Protein AF-G9ZJD8-F1 (afdb_monomer_lite)

pLDDT: mean 86.37, std 11.9, range [51.28, 97.94]

Secondary structure (DSSP, 8-state):
-HHHHHHH--TTTTHHHHTS--S-------SSPPPHHHHHHHHHTTSSEEEEE-SS-EEEEEEEEEEEEEEEEEE-TTS-EEEEEEEEEEEEEEEEEE--TT-TTTT-EEEE-

Radius of gyration: 25.38 Å; chains: 1; bounding box: 38×70×62 Å

Organism: NCBI:txid797473

Foldseek 3Di:
DVVVCVVVVPPCVCVCVVPNPPVCPPDDDDPDDDDPVNVVVCQQCQVDWAWDDPPQWIKGKHKHKDKDKDWDFDADPVRHTDDIDIDIDIDMWMWIATCGPPDPSHRPIDTDD

Sequence (113 aa):
VAATLAEYGGLWRDFDTLFGSSAEAGTIRPVHDLTDWHTGLLIASGVVSGLVDNGRQRILIKGRTIKLKAVKRRENEDGDVVAEERRDVFSTEIKAIDLTQDAPTYGDILIIK

Structure (mmCIF, N/CA/C/O backbone):
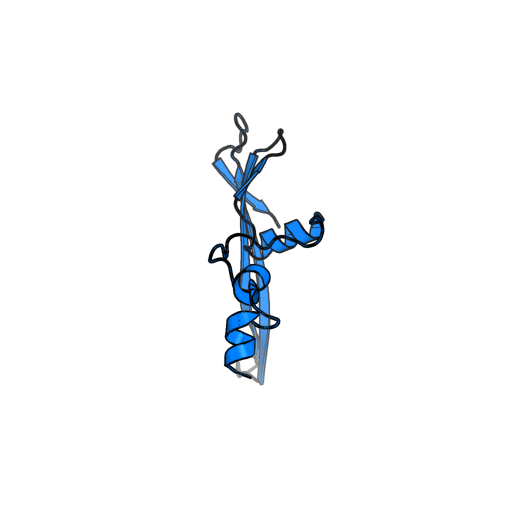data_AF-G9ZJD8-F1
#
_entry.id   AF-G9ZJD8-F1
#
loop_
_atom_site.group_PDB
_atom_site.id
_atom_site.type_symbol
_atom_site.label_atom_id
_atom_site.label_alt_id
_atom_site.label_comp_id
_atom_site.label_asym_id
_atom_site.label_entity_id
_atom_site.label_seq_id
_atom_site.pdbx_PDB_ins_code
_atom_site.Cartn_x
_atom_site.Cartn_y
_atom_site.Cartn_z
_atom_site.occupancy
_atom_site.B_iso_or_equiv
_atom_site.auth_seq_id
_atom_site.auth_comp_id
_atom_site.auth_asym_id
_atom_site.auth_atom_id
_atom_site.pdbx_PDB_model_num
ATOM 1 N N . VAL A 1 1 ? 8.601 -51.941 16.078 1.00 61.38 1 VAL A N 1
ATOM 2 C CA . VAL A 1 1 ? 8.613 -50.548 15.568 1.00 61.38 1 VAL A CA 1
ATOM 3 C C . VAL A 1 1 ? 7.200 -50.026 15.312 1.00 61.38 1 VAL A C 1
ATOM 5 O O . VAL A 1 1 ? 6.842 -49.028 15.914 1.00 61.38 1 VAL A O 1
ATOM 8 N N . ALA A 1 2 ? 6.365 -50.694 14.503 1.00 69.94 2 ALA A N 1
ATOM 9 C CA . ALA A 1 2 ? 4.981 -50.246 14.267 1.00 69.94 2 ALA A CA 1
ATOM 10 C C . ALA A 1 2 ? 4.091 -50.266 15.531 1.00 69.94 2 ALA A C 1
ATOM 12 O O . ALA A 1 2 ? 3.377 -49.305 15.787 1.00 69.94 2 ALA A O 1
ATOM 13 N N . ALA A 1 3 ? 4.192 -51.310 16.364 1.00 76.25 3 ALA A N 1
ATOM 14 C CA . ALA A 1 3 ? 3.431 -51.404 17.617 1.00 76.25 3 ALA A CA 1
ATOM 15 C C . ALA A 1 3 ? 3.807 -50.305 18.632 1.00 76.25 3 ALA A C 1
ATOM 17 O O . ALA A 1 3 ? 2.932 -49.673 19.211 1.00 76.25 3 ALA A O 1
ATOM 18 N N . THR A 1 4 ? 5.102 -50.003 18.777 1.00 75.19 4 THR A N 1
ATOM 19 C CA . THR A 1 4 ? 5.592 -48.933 19.661 1.00 75.19 4 THR A CA 1
ATOM 20 C C . THR A 1 4 ? 5.219 -47.536 19.162 1.00 75.19 4 THR A C 1
ATOM 22 O O . THR A 1 4 ? 4.927 -46.654 19.965 1.00 75.19 4 THR A O 1
ATOM 25 N N . LEU A 1 5 ? 5.186 -47.323 17.842 1.00 76.25 5 LEU A N 1
ATOM 26 C CA . LEU A 1 5 ? 4.677 -46.081 17.255 1.00 76.25 5 LEU A CA 1
ATOM 27 C C . LEU A 1 5 ? 3.168 -45.921 17.462 1.00 76.25 5 LEU A C 1
ATOM 29 O O . LEU A 1 5 ? 2.726 -44.802 17.667 1.00 76.25 5 LEU A O 1
ATOM 33 N N . ALA A 1 6 ? 2.380 -46.997 17.451 1.00 75.19 6 ALA A N 1
ATOM 34 C CA . ALA A 1 6 ? 0.945 -46.915 17.726 1.00 75.19 6 ALA A CA 1
ATOM 35 C C . ALA A 1 6 ? 0.652 -46.582 19.202 1.00 75.19 6 ALA A C 1
ATOM 37 O O . ALA A 1 6 ? -0.223 -45.770 19.492 1.00 75.19 6 ALA A O 1
ATOM 38 N N . GLU A 1 7 ? 1.416 -47.160 20.131 1.00 81.31 7 GLU A N 1
ATOM 39 C CA . GLU A 1 7 ? 1.246 -46.957 21.575 1.00 81.31 7 GLU A CA 1
ATOM 40 C C . GLU A 1 7 ? 1.659 -45.539 22.018 1.00 81.31 7 GLU A C 1
ATOM 42 O O . GLU A 1 7 ? 0.885 -44.800 22.636 1.00 81.31 7 GLU A O 1
ATOM 47 N N . TYR A 1 8 ? 2.855 -45.097 21.621 1.00 80.94 8 TYR A N 1
ATOM 48 C CA . TYR A 1 8 ? 3.422 -43.813 22.054 1.00 80.94 8 TYR A CA 1
ATOM 49 C C . TYR A 1 8 ? 3.297 -42.696 21.007 1.00 80.94 8 TYR A C 1
ATOM 51 O O . TYR A 1 8 ? 3.717 -41.571 21.261 1.00 80.94 8 TYR A O 1
ATOM 59 N N . GLY A 1 9 ? 2.712 -42.988 19.839 1.00 75.75 9 GLY A N 1
ATOM 60 C CA . GLY A 1 9 ? 2.424 -42.066 18.726 1.00 75.75 9 GLY A CA 1
ATOM 61 C C . GLY A 1 9 ? 3.618 -41.402 18.052 1.00 75.75 9 GLY A C 1
ATOM 62 O O . GLY A 1 9 ? 3.431 -40.559 17.180 1.00 75.75 9 GLY A O 1
ATOM 63 N N . GLY A 1 10 ? 4.839 -41.784 18.419 1.00 78.62 10 GLY A N 1
ATOM 64 C CA . GLY A 1 10 ? 6.056 -41.214 17.854 1.00 78.62 10 GLY A CA 1
ATOM 65 C C . GLY A 1 10 ? 6.304 -39.760 18.269 1.00 78.62 10 GLY A C 1
ATOM 66 O O . GLY A 1 10 ? 5.550 -39.152 19.022 1.00 78.62 10 GLY A O 1
ATOM 67 N N . LEU A 1 11 ? 7.409 -39.200 17.775 1.00 76.88 11 LEU A N 1
ATOM 68 C CA . LEU A 1 11 ? 7.902 -37.874 18.175 1.00 76.88 11 LEU A CA 1
ATOM 69 C C . LEU A 1 11 ? 7.069 -36.699 17.621 1.00 76.88 11 LEU A C 1
ATOM 71 O O . LEU A 1 11 ? 7.289 -35.557 18.002 1.00 76.88 11 LEU A O 1
ATOM 75 N N . TRP A 1 12 ? 6.145 -36.981 16.703 1.00 77.56 12 TRP A N 1
ATOM 76 C CA . TRP A 1 12 ? 5.475 -35.997 15.852 1.00 77.56 12 TRP A CA 1
ATOM 77 C C . TRP A 1 12 ? 3.945 -36.065 15.964 1.00 77.56 12 TRP A C 1
ATOM 79 O O . TRP A 1 12 ? 3.246 -35.707 15.022 1.00 77.56 12 TRP A O 1
ATOM 89 N N . ARG A 1 13 ? 3.412 -36.528 17.107 1.00 77.12 13 ARG A N 1
ATOM 90 C CA . ARG A 1 13 ? 1.955 -36.627 17.352 1.00 77.12 13 ARG A CA 1
ATOM 91 C C . ARG A 1 13 ? 1.220 -35.317 17.071 1.00 77.12 13 ARG A C 1
ATOM 93 O O . ARG A 1 13 ? 0.146 -35.338 16.486 1.00 77.12 13 ARG A O 1
ATOM 100 N N . ASP A 1 14 ? 1.842 -34.203 17.441 1.00 74.81 14 ASP A N 1
ATOM 101 C CA . ASP A 1 14 ? 1.274 -32.862 17.309 1.00 74.81 14 ASP A CA 1
ATOM 102 C C . ASP A 1 14 ? 1.801 -32.124 16.076 1.00 74.81 14 ASP A C 1
ATOM 104 O O . ASP A 1 14 ? 1.741 -30.899 16.027 1.00 74.81 14 ASP A O 1
ATOM 108 N N . PHE A 1 15 ? 2.349 -32.833 15.080 1.00 76.38 15 PHE A N 1
ATOM 109 C CA . PHE A 1 15 ? 2.912 -32.182 13.897 1.00 76.38 15 PHE A CA 1
ATOM 110 C C . PHE A 1 15 ? 1.892 -31.274 13.218 1.00 76.38 15 PHE A C 1
ATOM 112 O O . PHE A 1 15 ? 2.209 -30.127 12.939 1.00 76.38 15 PHE A O 1
ATOM 119 N N . ASP A 1 16 ? 0.654 -31.732 13.042 1.00 72.44 16 ASP A N 1
ATOM 120 C CA . ASP A 1 16 ? -0.385 -30.910 12.421 1.00 72.44 16 ASP A CA 1
ATOM 121 C C . ASP A 1 16 ? -0.853 -29.750 13.318 1.00 72.44 16 ASP A C 1
ATOM 123 O O . ASP A 1 16 ? -1.273 -28.709 12.827 1.00 72.44 16 ASP A O 1
ATOM 127 N N . THR A 1 17 ? -0.729 -29.879 14.636 1.00 70.44 17 THR A N 1
ATOM 128 C CA . THR A 1 17 ? -1.057 -28.802 15.582 1.00 70.44 17 THR A CA 1
ATOM 129 C C . THR A 1 17 ? 0.042 -27.735 15.634 1.00 70.44 17 THR A C 1
ATOM 131 O O . THR A 1 17 ? -0.244 -26.552 15.796 1.00 70.44 17 THR A O 1
ATOM 134 N N . LEU A 1 18 ? 1.309 -28.150 15.527 1.00 71.44 18 LEU A N 1
ATOM 135 C CA . LEU A 1 18 ? 2.491 -27.290 15.661 1.00 71.44 18 LEU A CA 1
ATOM 136 C C . LEU A 1 18 ? 2.964 -26.708 14.321 1.00 71.44 18 LEU A C 1
ATOM 138 O O . LEU A 1 18 ? 3.468 -25.588 14.274 1.00 71.44 18 LEU A O 1
ATOM 142 N N . PHE A 1 19 ? 2.829 -27.484 13.249 1.00 71.62 19 PHE A N 1
ATOM 143 C CA . PHE A 1 19 ? 3.334 -27.196 11.902 1.00 71.62 19 PHE A CA 1
ATOM 144 C C . PHE A 1 19 ? 2.266 -27.344 10.825 1.00 71.62 19 PHE A C 1
ATOM 146 O O . PHE A 1 19 ? 2.410 -26.769 9.743 1.00 71.62 19 PHE A O 1
ATOM 153 N N . GLY A 1 20 ? 1.214 -28.117 11.092 1.00 63.12 20 GLY A N 1
ATOM 154 C CA . GLY A 1 20 ? 0.072 -28.179 10.204 1.00 63.12 20 GLY A CA 1
ATOM 155 C C . GLY A 1 20 ? -0.509 -26.789 10.088 1.00 63.12 20 GLY A C 1
ATOM 156 O O . GLY A 1 20 ? -0.698 -26.048 11.055 1.00 63.12 20 GLY A O 1
ATOM 157 N N . SER A 1 21 ? -0.724 -26.405 8.843 1.00 57.19 21 SER A N 1
ATOM 158 C CA . SER A 1 21 ? -1.427 -25.187 8.517 1.00 57.19 21 SER A CA 1
ATOM 159 C C . SER A 1 21 ? -2.833 -25.356 9.077 1.00 57.19 21 SER A C 1
ATOM 161 O O . SER A 1 21 ? -3.682 -25.962 8.426 1.00 57.19 21 SER A O 1
ATOM 163 N N . SER A 1 22 ? -3.094 -24.863 10.294 1.00 55.84 22 SER A N 1
ATOM 164 C CA . SER A 1 22 ? -4.466 -24.546 10.664 1.00 55.84 22 SER A CA 1
ATOM 165 C C . SER A 1 22 ? -5.013 -23.766 9.478 1.00 55.84 22 SER A C 1
ATOM 167 O O . SER A 1 22 ? -4.395 -22.794 9.036 1.00 55.84 22 SER A O 1
ATOM 169 N N . ALA A 1 23 ? -6.102 -24.254 8.892 1.00 51.28 23 ALA A N 1
ATOM 170 C CA . ALA A 1 23 ? -6.696 -23.708 7.677 1.00 51.28 23 ALA A CA 1
ATOM 171 C C . ALA A 1 23 ? -7.098 -22.222 7.814 1.00 51.28 23 ALA A C 1
ATOM 173 O O . ALA A 1 23 ? -7.555 -21.605 6.856 1.00 51.28 23 ALA A O 1
ATOM 174 N N . GLU A 1 24 ? -6.867 -21.612 8.975 1.00 54.75 24 GLU A N 1
ATOM 175 C CA . GLU A 1 24 ? -6.685 -20.180 9.148 1.00 54.75 24 GLU A CA 1
ATOM 176 C C . GLU A 1 24 ? -5.332 -19.711 8.585 1.00 54.75 24 GLU A C 1
ATOM 178 O O . GLU A 1 24 ? -4.447 -19.228 9.293 1.00 54.75 24 GLU A O 1
ATOM 183 N N . ALA A 1 25 ? -5.209 -19.742 7.260 1.00 53.00 25 ALA A N 1
ATOM 184 C CA . ALA A 1 25 ? -4.259 -18.926 6.502 1.00 53.00 25 ALA A CA 1
ATOM 185 C C . ALA A 1 25 ? -4.591 -17.413 6.618 1.00 53.00 25 ALA A C 1
ATOM 187 O O . ALA A 1 25 ? -4.608 -16.689 5.626 1.00 53.00 25 ALA A O 1
ATOM 188 N N . GLY A 1 26 ? -4.962 -16.942 7.813 1.00 57.88 26 GLY A N 1
ATOM 189 C CA . GLY A 1 26 ? -5.723 -15.708 7.999 1.00 57.88 26 GLY A CA 1
ATOM 190 C C . GLY A 1 26 ? -4.879 -14.468 8.256 1.00 57.88 26 GLY A C 1
ATOM 191 O O . GLY A 1 26 ? -5.259 -13.379 7.849 1.00 57.88 26 GLY A O 1
ATOM 192 N N . THR A 1 27 ? -3.719 -14.599 8.891 1.00 57.97 27 THR A N 1
ATOM 193 C CA . THR A 1 27 ? -2.918 -13.425 9.259 1.00 57.97 27 THR A CA 1
ATOM 194 C C . THR A 1 27 ? -1.492 -13.856 9.529 1.00 57.97 27 THR A C 1
ATOM 196 O O . THR A 1 27 ? -1.242 -14.628 10.455 1.00 57.97 27 THR A O 1
ATOM 199 N N . ILE A 1 28 ? -0.547 -13.330 8.749 1.00 64.44 28 ILE A N 1
ATOM 200 C CA . ILE A 1 28 ? 0.866 -13.331 9.129 1.00 64.44 28 ILE A CA 1
ATOM 201 C C . ILE A 1 28 ? 0.924 -12.646 10.496 1.00 64.44 28 ILE A C 1
ATOM 203 O O . ILE A 1 28 ? 0.648 -11.451 10.577 1.00 64.44 28 ILE A O 1
ATOM 207 N N . ARG A 1 29 ? 1.220 -13.389 11.570 1.00 68.31 29 ARG A N 1
ATOM 208 C CA . ARG A 1 29 ? 1.530 -12.782 12.868 1.00 68.31 29 ARG A CA 1
ATOM 209 C C . ARG A 1 29 ? 3.011 -12.432 12.875 1.00 68.31 29 ARG A C 1
ATOM 211 O O . ARG A 1 29 ? 3.837 -13.345 12.827 1.00 68.31 29 ARG A O 1
ATOM 218 N N . PRO A 1 30 ? 3.364 -11.141 12.908 1.00 70.75 30 PRO A N 1
ATOM 219 C CA . PRO A 1 30 ? 4.750 -10.736 13.046 1.00 70.75 30 PRO A CA 1
ATOM 220 C C . PRO A 1 30 ? 5.329 -11.292 14.353 1.00 70.75 30 PRO A C 1
ATOM 222 O O . PRO A 1 30 ? 4.666 -11.277 15.386 1.00 70.75 30 PRO A O 1
ATOM 225 N N . VAL A 1 31 ? 6.573 -11.771 14.313 1.00 81.88 31 VAL A N 1
ATOM 226 C CA . VAL A 1 31 ? 7.309 -12.232 15.511 1.00 81.88 31 VAL A CA 1
ATOM 227 C C . VAL A 1 31 ? 7.766 -11.045 16.378 1.00 81.88 31 VAL A C 1
ATOM 229 O O . VAL A 1 31 ? 8.179 -11.217 17.520 1.00 81.88 31 VAL A O 1
ATOM 232 N N . HIS A 1 32 ? 7.678 -9.831 15.833 1.00 79.81 32 HIS A N 1
ATOM 233 C CA . HIS A 1 32 ? 8.033 -8.574 16.474 1.00 79.81 32 HIS A CA 1
ATOM 234 C C . HIS A 1 32 ? 7.001 -7.506 16.107 1.00 79.81 32 HIS A C 1
ATOM 236 O O . HIS A 1 32 ? 6.458 -7.539 15.001 1.00 79.81 32 HIS A O 1
ATOM 242 N N . ASP A 1 33 ? 6.784 -6.533 16.990 1.00 82.44 33 ASP A N 1
ATOM 243 C CA . ASP A 1 33 ? 5.949 -5.373 16.690 1.00 82.44 33 ASP A CA 1
ATOM 244 C C . ASP A 1 33 ? 6.420 -4.675 15.410 1.00 82.44 33 ASP A C 1
ATOM 246 O O . ASP A 1 33 ? 7.617 -4.433 15.203 1.00 82.44 33 ASP A O 1
ATOM 250 N N . LEU A 1 34 ? 5.461 -4.370 14.538 1.00 81.50 34 LEU A N 1
ATOM 251 C CA . LEU A 1 34 ? 5.717 -3.686 13.280 1.00 81.50 34 LEU A CA 1
ATOM 252 C C . LEU A 1 34 ? 6.044 -2.224 13.570 1.00 81.50 34 LEU A C 1
ATOM 254 O O . LEU A 1 34 ? 5.208 -1.467 14.053 1.00 81.50 34 LEU A O 1
ATOM 258 N N . THR A 1 35 ? 7.263 -1.820 13.233 1.00 88.81 35 THR A N 1
ATOM 259 C CA . THR A 1 35 ? 7.609 -0.397 13.162 1.00 88.81 35 THR A CA 1
ATOM 260 C C . THR A 1 35 ? 6.874 0.276 11.998 1.00 88.81 35 THR A C 1
ATOM 262 O O . THR A 1 35 ? 6.433 -0.397 11.062 1.00 88.81 35 THR A O 1
ATOM 265 N N . ASP A 1 36 ? 6.818 1.609 11.998 1.00 88.25 36 ASP A N 1
ATOM 266 C CA . ASP A 1 36 ? 6.203 2.401 10.920 1.00 88.25 36 ASP A CA 1
ATOM 267 C C . ASP A 1 36 ? 6.719 2.013 9.527 1.00 88.25 36 ASP A C 1
ATOM 269 O O . ASP A 1 36 ? 5.951 1.938 8.569 1.00 88.25 36 ASP A O 1
ATOM 273 N N . TRP A 1 37 ? 8.011 1.683 9.424 1.00 90.19 37 TRP A N 1
ATOM 274 C CA . TRP A 1 37 ? 8.617 1.188 8.189 1.00 90.19 37 TRP A CA 1
ATOM 275 C C . TRP A 1 37 ? 7.988 -0.126 7.708 1.00 90.19 37 TRP A C 1
ATOM 277 O O . TRP A 1 37 ? 7.630 -0.248 6.535 1.00 90.19 37 TRP A O 1
ATOM 287 N N . HIS A 1 38 ? 7.831 -1.109 8.601 1.00 89.81 38 HIS A N 1
ATOM 288 C CA . HIS A 1 38 ? 7.228 -2.390 8.241 1.00 89.81 38 HIS A CA 1
ATOM 289 C C . HIS A 1 38 ? 5.769 -2.209 7.827 1.00 89.81 38 HIS A C 1
ATOM 291 O O . HIS A 1 38 ? 5.343 -2.766 6.818 1.00 89.81 38 HIS A O 1
ATOM 297 N N . THR A 1 39 ? 5.021 -1.392 8.568 1.00 86.25 39 THR A N 1
ATOM 298 C CA . THR A 1 39 ? 3.629 -1.071 8.249 1.00 86.25 39 THR A CA 1
ATOM 299 C C . THR A 1 39 ? 3.521 -0.403 6.879 1.00 86.25 39 THR A C 1
ATOM 301 O O . THR A 1 39 ? 2.734 -0.847 6.043 1.00 86.25 39 THR A O 1
ATOM 304 N N . GLY A 1 40 ? 4.366 0.594 6.596 1.00 89.06 40 GLY A N 1
ATOM 305 C CA . GLY A 1 40 ? 4.423 1.256 5.293 1.00 89.06 40 GLY A CA 1
ATOM 306 C C . GLY A 1 40 ? 4.712 0.284 4.147 1.00 89.06 40 GLY A C 1
ATOM 307 O O . GLY A 1 40 ? 4.026 0.314 3.126 1.00 89.06 40 GLY A O 1
ATOM 308 N N . LEU A 1 41 ? 5.663 -0.637 4.330 1.00 91.56 41 LEU A N 1
ATOM 309 C CA . LEU A 1 41 ? 5.995 -1.665 3.338 1.00 91.56 41 LEU A CA 1
ATOM 310 C C . LEU A 1 41 ? 4.843 -2.658 3.104 1.00 91.56 41 LEU A C 1
ATOM 312 O O . LEU A 1 41 ? 4.538 -3.018 1.962 1.00 91.56 41 LEU A O 1
ATOM 316 N N . LEU A 1 42 ? 4.189 -3.111 4.172 1.00 89.88 42 LEU A N 1
ATOM 317 C CA . LEU A 1 42 ? 3.062 -4.039 4.086 1.00 89.88 42 LEU A CA 1
ATOM 318 C C . LEU A 1 42 ? 1.848 -3.400 3.400 1.00 89.88 42 LEU A C 1
ATOM 320 O O . LEU A 1 42 ? 1.175 -4.064 2.612 1.00 89.88 42 LEU A O 1
ATOM 324 N N . ILE A 1 43 ? 1.610 -2.109 3.641 1.00 91.69 43 ILE A N 1
ATOM 325 C CA . ILE A 1 43 ? 0.591 -1.333 2.929 1.00 91.69 43 ILE A CA 1
ATOM 326 C C . ILE A 1 43 ? 0.973 -1.193 1.456 1.00 91.69 43 ILE A C 1
ATOM 328 O O . ILE A 1 43 ? 0.174 -1.537 0.589 1.00 91.69 43 ILE A O 1
ATOM 332 N N . ALA A 1 44 ? 2.196 -0.745 1.157 1.00 92.94 44 ALA A N 1
ATOM 333 C CA . ALA A 1 44 ? 2.689 -0.554 -0.207 1.00 92.94 44 ALA A CA 1
ATOM 334 C C . ALA A 1 44 ? 2.574 -1.828 -1.061 1.00 92.94 44 ALA A C 1
ATOM 336 O O . ALA A 1 44 ? 2.095 -1.780 -2.193 1.00 92.94 44 ALA A O 1
ATOM 337 N N . SER A 1 45 ? 2.952 -2.977 -0.494 1.00 91.06 45 SER A N 1
ATOM 338 C CA . SER A 1 45 ? 2.855 -4.283 -1.157 1.00 91.06 45 SER A CA 1
ATOM 339 C C . SER A 1 45 ? 1.417 -4.786 -1.334 1.00 91.06 45 SER A C 1
ATOM 341 O O . SER A 1 45 ? 1.187 -5.706 -2.119 1.00 91.06 45 SER A O 1
ATOM 343 N N . GLY A 1 46 ? 0.444 -4.181 -0.646 1.00 89.44 46 GLY A N 1
ATOM 344 C CA . GLY A 1 46 ? -0.958 -4.594 -0.654 1.00 89.44 46 GLY A CA 1
ATOM 345 C C . GLY A 1 46 ? -1.263 -5.798 0.239 1.00 89.44 46 GLY A C 1
ATOM 346 O O . GLY A 1 46 ? -2.381 -6.305 0.193 1.00 89.44 46 GLY A O 1
ATOM 347 N N . VAL A 1 47 ? -0.297 -6.252 1.049 1.00 87.88 47 VAL A N 1
ATOM 348 C CA . VAL A 1 47 ? -0.498 -7.314 2.051 1.00 87.88 47 VAL A CA 1
ATOM 349 C C . VAL A 1 47 ? -1.416 -6.823 3.167 1.00 87.88 47 VAL A C 1
ATOM 351 O O . VAL A 1 47 ? -2.290 -7.557 3.620 1.00 87.88 47 VAL A O 1
ATOM 354 N N . VAL A 1 48 ? -1.236 -5.569 3.588 1.00 86.50 48 VAL A N 1
ATOM 355 C CA . VAL A 1 48 ? -2.093 -4.909 4.575 1.00 86.50 48 VAL A CA 1
ATOM 356 C C . VAL A 1 48 ? -2.940 -3.850 3.878 1.00 86.50 48 VAL A C 1
ATOM 358 O O . VAL A 1 48 ? -2.448 -3.005 3.134 1.00 86.50 48 VAL A O 1
ATOM 361 N N . SER A 1 49 ? -4.243 -3.896 4.125 1.00 90.50 49 SER A N 1
ATOM 362 C CA . SER A 1 49 ? -5.212 -2.888 3.694 1.00 90.50 49 SER A CA 1
ATOM 363 C C . SER A 1 49 ? -6.360 -2.851 4.696 1.00 90.50 49 SER A C 1
ATOM 365 O O . SER A 1 49 ? -6.567 -3.822 5.425 1.00 90.50 49 SER A O 1
ATOM 367 N N . GLY A 1 50 ? -7.096 -1.744 4.751 1.00 90.94 50 GLY A N 1
ATOM 368 C CA . GLY A 1 50 ? -8.241 -1.638 5.651 1.00 90.94 50 GLY A CA 1
ATOM 369 C C . GLY A 1 50 ? -8.428 -0.260 6.259 1.00 90.94 50 GLY A C 1
ATOM 370 O O . GLY A 1 50 ? -7.907 0.740 5.767 1.00 90.94 50 GLY A O 1
ATOM 371 N N . LEU A 1 51 ? -9.239 -0.215 7.311 1.00 93.81 51 LEU A N 1
ATOM 372 C CA . LEU A 1 51 ? -9.570 1.018 8.008 1.00 93.81 51 LEU A CA 1
ATOM 373 C C . LEU A 1 51 ? -8.449 1.390 8.984 1.00 93.81 51 LEU A C 1
ATOM 375 O O . LEU A 1 51 ? -8.060 0.578 9.819 1.00 93.81 51 LEU A O 1
ATOM 379 N N . VAL A 1 52 ? -7.971 2.626 8.896 1.00 90.12 52 VAL A N 1
ATOM 380 C CA . VAL A 1 52 ? -7.003 3.223 9.818 1.00 90.12 52 VAL A CA 1
ATOM 381 C C . VAL A 1 52 ? -7.676 4.406 10.496 1.00 90.12 52 VAL A C 1
ATOM 383 O O . VAL A 1 52 ? -8.258 5.259 9.828 1.00 90.12 52 VAL A O 1
ATOM 386 N N . ASP A 1 53 ? -7.612 4.446 11.821 1.00 92.75 53 ASP A N 1
ATOM 387 C CA . ASP A 1 53 ? -8.248 5.470 12.644 1.00 92.75 53 ASP A CA 1
ATOM 388 C C . ASP A 1 53 ? -7.300 5.854 13.781 1.00 92.75 53 ASP A C 1
ATOM 390 O O . ASP A 1 53 ? -6.853 4.993 14.539 1.00 92.75 53 ASP A O 1
ATOM 394 N N . ASN A 1 54 ? -6.968 7.140 13.879 1.00 88.50 54 ASN A N 1
ATOM 395 C CA . ASN A 1 54 ? -6.126 7.682 14.948 1.00 88.50 54 ASN A CA 1
ATOM 396 C C . ASN A 1 54 ? -6.890 8.648 15.876 1.00 88.50 54 ASN A C 1
ATOM 398 O O . ASN A 1 54 ? -6.273 9.423 16.608 1.00 88.50 54 ASN A O 1
ATOM 402 N N . GLY A 1 55 ? -8.225 8.657 15.805 1.00 91.88 55 GLY A N 1
ATOM 403 C CA . GLY A 1 55 ? -9.105 9.557 16.553 1.00 91.88 55 GLY A CA 1
ATOM 404 C C . GLY A 1 55 ? -9.215 10.978 15.988 1.00 91.88 55 GLY A C 1
ATOM 405 O O . GLY A 1 55 ? -10.112 11.714 16.388 1.00 91.88 55 GLY A O 1
ATOM 406 N N . ARG A 1 56 ? -8.336 11.380 15.059 1.00 93.25 56 ARG A N 1
ATOM 407 C CA . ARG A 1 56 ? -8.410 12.664 14.331 1.00 93.25 56 ARG A CA 1
ATOM 408 C C . ARG A 1 56 ? -8.776 12.484 12.867 1.00 93.25 56 ARG A C 1
ATOM 410 O O . ARG A 1 56 ? -9.432 13.339 12.292 1.00 93.25 56 ARG A O 1
ATOM 417 N N . GLN A 1 57 ? -8.309 11.394 12.277 1.00 93.56 57 GLN A N 1
ATOM 418 C CA . GLN A 1 57 ? -8.511 11.048 10.889 1.00 93.56 57 GLN A CA 1
ATOM 419 C C . GLN A 1 57 ? -8.877 9.573 10.810 1.00 93.56 57 GLN A C 1
ATOM 421 O O . GLN A 1 57 ? -8.243 8.728 11.451 1.00 93.56 57 GLN A O 1
ATOM 426 N N . ARG A 1 58 ? -9.884 9.277 9.995 1.00 96.19 58 ARG A N 1
ATOM 427 C CA . ARG A 1 58 ? -10.304 7.919 9.681 1.00 96.19 58 ARG A CA 1
ATOM 428 C C . ARG A 1 58 ? -10.221 7.733 8.177 1.00 96.19 58 ARG A C 1
ATOM 430 O O . ARG A 1 58 ? -10.888 8.448 7.446 1.00 96.19 58 ARG A O 1
ATOM 437 N N . ILE A 1 59 ? -9.438 6.765 7.715 1.00 96.31 59 ILE A N 1
ATOM 438 C CA . ILE A 1 59 ? -9.236 6.510 6.285 1.00 96.31 59 ILE A CA 1
ATOM 439 C C . ILE A 1 59 ? -9.342 5.021 5.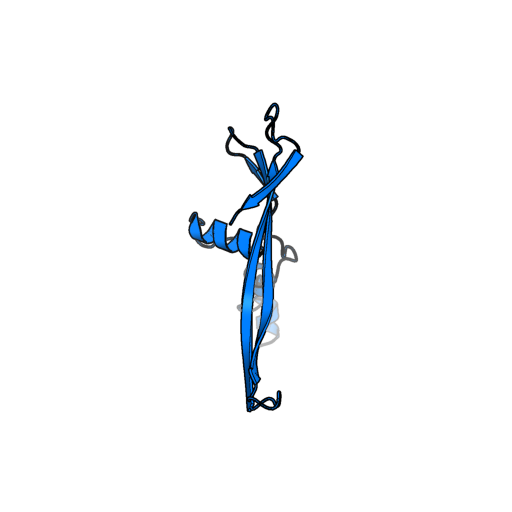963 1.00 96.31 59 ILE A C 1
ATOM 441 O O . ILE A 1 59 ? -8.941 4.174 6.758 1.00 96.31 59 ILE A O 1
ATOM 445 N N . LEU A 1 60 ? -9.849 4.686 4.779 1.00 97.06 60 LEU A N 1
ATOM 446 C CA . LEU A 1 60 ? -9.757 3.337 4.215 1.00 97.06 60 LEU A CA 1
ATOM 447 C C . LEU A 1 60 ? -8.575 3.290 3.248 1.00 97.06 60 LEU A C 1
ATOM 449 O O . LEU A 1 60 ? -8.638 3.911 2.190 1.00 97.06 60 LEU A O 1
ATOM 453 N N . ILE A 1 61 ? -7.511 2.566 3.596 1.00 95.88 61 ILE A N 1
ATOM 454 C CA . ILE A 1 61 ? -6.260 2.531 2.831 1.00 95.88 61 ILE A CA 1
ATOM 455 C C . ILE A 1 61 ? -6.113 1.252 2.005 1.00 95.88 61 ILE A C 1
ATOM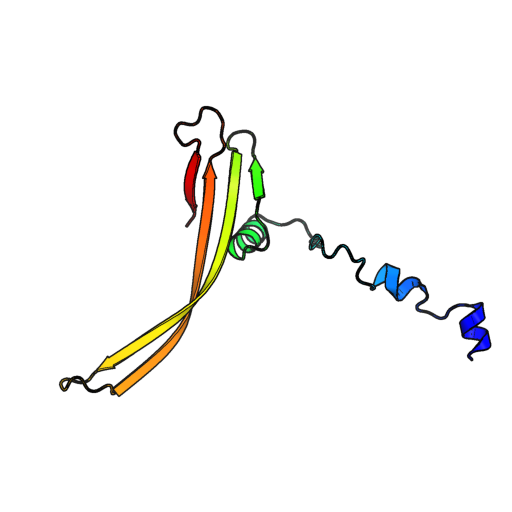 457 O O . ILE A 1 61 ? -6.438 0.148 2.454 1.00 95.88 61 ILE A O 1
ATOM 461 N N . LYS A 1 62 ? -5.565 1.397 0.797 1.00 95.50 62 LYS A N 1
ATOM 462 C CA . LYS A 1 62 ? -5.151 0.291 -0.064 1.00 95.50 62 LYS A CA 1
ATOM 463 C C . LYS A 1 62 ? -3.901 0.674 -0.846 1.00 95.50 62 LYS A C 1
ATOM 465 O O . LYS A 1 62 ? -3.921 1.619 -1.633 1.00 95.50 62 LYS A O 1
ATOM 470 N N . GLY A 1 63 ? -2.829 -0.085 -0.651 1.00 95.31 63 GLY A N 1
ATOM 471 C CA . GLY A 1 63 ? -1.637 0.006 -1.485 1.00 95.31 63 GLY A CA 1
ATOM 472 C C . GLY A 1 63 ? -1.550 -1.126 -2.498 1.00 95.31 63 GLY A C 1
ATOM 473 O O . GLY A 1 63 ? -2.203 -2.168 -2.376 1.00 95.31 63 GLY A O 1
ATOM 474 N N . ARG A 1 64 ? -0.767 -0.883 -3.545 1.00 94.62 64 ARG A N 1
ATOM 475 C CA . ARG A 1 64 ? -0.402 -1.876 -4.547 1.00 94.62 64 ARG A CA 1
ATOM 476 C C . ARG A 1 64 ? 0.955 -1.518 -5.139 1.00 94.62 64 ARG A C 1
ATOM 478 O O . ARG A 1 64 ? 1.156 -0.397 -5.602 1.00 94.62 64 ARG A O 1
ATOM 485 N N . THR A 1 65 ? 1.828 -2.511 -5.252 1.00 95.25 65 THR A N 1
ATOM 486 C CA . THR A 1 65 ? 3.025 -2.433 -6.091 1.00 95.25 65 THR A CA 1
ATOM 487 C C . THR A 1 65 ? 2.828 -3.291 -7.331 1.00 95.25 65 THR A C 1
ATOM 489 O O . THR A 1 65 ? 2.431 -4.454 -7.245 1.00 95.25 65 THR A O 1
ATOM 492 N N . ILE A 1 66 ? 3.107 -2.725 -8.502 1.00 93.50 66 ILE A N 1
ATOM 493 C CA . ILE A 1 66 ? 3.102 -3.446 -9.772 1.00 93.50 66 ILE A CA 1
ATOM 494 C C . ILE A 1 66 ? 4.489 -3.443 -10.397 1.00 93.50 66 ILE A C 1
ATOM 496 O O . ILE A 1 66 ? 5.229 -2.461 -10.336 1.00 93.50 66 ILE A O 1
ATOM 500 N N . LYS A 1 67 ? 4.825 -4.563 -11.031 1.00 95.31 67 LYS A N 1
ATOM 501 C CA . LYS A 1 67 ? 6.023 -4.696 -11.847 1.00 95.31 67 LYS A CA 1
ATOM 502 C C . LYS A 1 67 ? 5.709 -4.240 -13.269 1.00 95.31 67 LYS A C 1
ATOM 504 O O . LYS A 1 67 ? 4.843 -4.806 -13.931 1.00 95.31 67 LYS A O 1
ATOM 509 N N . LEU A 1 68 ? 6.429 -3.231 -13.729 1.00 95.94 68 LEU A N 1
ATOM 510 C CA . LEU A 1 68 ? 6.381 -2.672 -15.072 1.00 95.94 68 LEU A CA 1
ATOM 511 C C . LEU A 1 68 ? 7.674 -3.013 -15.816 1.00 95.94 68 LEU A C 1
ATOM 513 O O . LEU A 1 68 ? 8.707 -3.272 -15.201 1.00 95.94 68 LEU A O 1
ATOM 517 N N . LYS A 1 69 ? 7.629 -2.983 -17.148 1.00 95.69 69 LYS A N 1
ATOM 518 C CA . LYS A 1 69 ? 8.823 -3.072 -17.996 1.00 95.69 69 LYS A CA 1
ATOM 519 C C . LYS A 1 69 ? 9.074 -1.719 -18.643 1.00 95.69 69 LYS A C 1
ATOM 521 O O . LYS A 1 69 ? 8.231 -1.234 -19.390 1.00 95.69 69 LYS A O 1
ATOM 526 N N . ALA A 1 70 ? 10.232 -1.135 -18.374 1.00 94.94 70 ALA A N 1
ATOM 527 C CA . ALA A 1 70 ? 10.727 0.032 -19.082 1.00 94.94 70 ALA A CA 1
ATOM 528 C C . ALA A 1 70 ? 11.630 -0.428 -20.230 1.00 94.94 70 ALA A C 1
ATOM 530 O O . ALA A 1 70 ? 12.575 -1.189 -20.012 1.00 94.94 70 ALA A O 1
ATOM 531 N N . VAL A 1 71 ? 11.336 0.031 -21.446 1.00 94.81 71 VAL A N 1
ATOM 532 C CA . VAL A 1 71 ? 12.146 -0.241 -22.637 1.00 94.81 71 VAL A CA 1
ATOM 533 C C . VAL A 1 71 ? 12.775 1.067 -23.089 1.00 94.81 71 VAL A C 1
ATOM 535 O O . VAL A 1 71 ? 12.067 2.029 -23.379 1.00 94.81 71 VAL A O 1
ATOM 538 N N . LYS A 1 72 ? 14.107 1.113 -23.133 1.00 93.56 72 LYS A N 1
ATOM 539 C CA . LYS A 1 72 ? 14.864 2.240 -23.676 1.00 93.56 72 LYS A CA 1
ATOM 540 C C . LYS A 1 72 ? 15.502 1.817 -24.992 1.00 93.56 72 LYS A C 1
ATOM 542 O O . LYS A 1 72 ? 16.348 0.926 -25.013 1.00 93.56 72 LYS A O 1
ATOM 547 N N . ARG A 1 73 ? 15.096 2.472 -26.076 1.00 93.88 73 ARG A N 1
ATOM 548 C CA . ARG A 1 73 ? 15.583 2.230 -27.437 1.00 93.88 73 ARG A CA 1
ATOM 549 C C . ARG A 1 73 ? 16.588 3.320 -27.810 1.00 93.88 73 ARG A C 1
ATOM 551 O O . ARG A 1 73 ? 16.363 4.487 -27.492 1.00 93.88 73 ARG A O 1
ATOM 558 N N . ARG A 1 74 ? 17.713 2.947 -28.417 1.00 92.12 74 ARG A N 1
ATOM 559 C CA . ARG A 1 74 ? 18.637 3.882 -29.072 1.00 92.12 74 ARG A CA 1
ATOM 560 C C . ARG A 1 74 ? 18.547 3.657 -30.571 1.00 92.12 74 ARG A C 1
ATOM 562 O O . ARG A 1 74 ? 18.752 2.532 -31.029 1.00 92.12 74 ARG A O 1
ATOM 569 N N . GLU A 1 75 ? 18.231 4.725 -31.284 1.00 94.69 75 GLU A N 1
ATOM 570 C CA . GLU A 1 75 ? 18.069 4.734 -32.735 1.00 94.69 75 GLU A CA 1
ATOM 571 C C . GLU A 1 75 ? 19.222 5.533 -33.355 1.00 94.69 75 GLU A C 1
ATOM 573 O O . GLU A 1 75 ? 19.718 6.482 -32.741 1.00 94.69 75 GLU A O 1
ATOM 578 N N . ASN A 1 76 ? 19.683 5.105 -34.526 1.00 91.00 76 ASN A N 1
ATOM 579 C CA . ASN A 1 76 ? 20.643 5.842 -35.342 1.00 91.00 76 ASN A CA 1
ATOM 580 C C . ASN A 1 76 ? 19.946 6.960 -36.131 1.00 91.00 76 ASN A C 1
ATOM 582 O O . ASN A 1 76 ? 18.723 7.078 -36.116 1.00 91.00 76 ASN A O 1
ATOM 586 N N . GLU A 1 77 ? 20.731 7.765 -36.851 1.00 89.94 77 GLU A N 1
ATOM 587 C CA . GLU A 1 77 ? 20.234 8.859 -37.701 1.00 89.94 77 GLU A CA 1
ATOM 588 C C . GLU A 1 77 ? 19.259 8.380 -38.794 1.00 89.94 77 GLU A C 1
ATOM 590 O O . GLU A 1 77 ? 18.346 9.117 -39.158 1.00 89.94 77 GLU A O 1
ATOM 595 N N . ASP A 1 78 ? 19.384 7.124 -39.237 1.00 88.75 78 ASP A N 1
ATOM 596 C CA . ASP A 1 78 ? 18.487 6.484 -40.211 1.00 88.75 78 ASP A CA 1
ATOM 597 C C . ASP A 1 78 ? 17.170 5.958 -39.594 1.00 88.75 78 ASP A C 1
ATOM 599 O O . ASP A 1 78 ? 16.324 5.406 -40.295 1.00 88.75 78 ASP A O 1
ATOM 603 N N . GLY A 1 79 ? 16.978 6.100 -38.275 1.00 85.00 79 GLY A N 1
ATOM 604 C CA . GLY A 1 79 ? 15.819 5.568 -37.542 1.00 85.00 79 GLY A CA 1
ATOM 605 C C . GLY A 1 79 ? 15.914 4.075 -37.196 1.00 85.00 79 GLY A C 1
ATOM 606 O O . GLY A 1 79 ? 15.024 3.525 -36.544 1.00 85.00 79 GLY A O 1
ATOM 607 N N . ASP A 1 80 ? 17.007 3.417 -37.586 1.00 89.50 80 ASP A N 1
ATOM 608 C CA . ASP A 1 80 ? 17.279 2.023 -37.250 1.00 89.50 80 ASP A CA 1
ATOM 609 C C . ASP A 1 80 ? 17.721 1.856 -35.803 1.00 89.50 80 ASP A C 1
ATOM 611 O O . ASP A 1 80 ? 18.405 2.699 -35.219 1.00 89.50 80 ASP A O 1
ATOM 615 N N . VAL A 1 81 ? 17.365 0.720 -35.212 1.00 87.88 81 VAL A N 1
ATOM 616 C CA . VAL A 1 81 ? 17.553 0.512 -33.778 1.00 87.88 81 VAL A CA 1
ATOM 617 C C . VAL A 1 81 ? 18.769 -0.312 -33.485 1.00 87.88 81 VAL A C 1
ATOM 619 O O . VAL A 1 81 ? 18.865 -1.478 -33.850 1.00 87.88 81 VAL A O 1
ATOM 622 N N . VAL A 1 82 ? 19.679 0.327 -32.760 1.00 92.25 82 VAL A N 1
ATOM 623 C CA . VAL A 1 82 ? 21.035 -0.166 -32.534 1.00 92.25 82 VAL A CA 1
ATOM 624 C C . VAL A 1 82 ? 21.193 -0.764 -31.151 1.00 92.25 82 VAL A C 1
ATOM 626 O O . VAL A 1 82 ? 22.021 -1.648 -30.947 1.00 92.25 82 VAL A O 1
ATOM 629 N N . ALA A 1 83 ? 20.381 -0.326 -30.189 1.00 92.31 83 ALA A N 1
ATOM 630 C CA . ALA A 1 83 ? 20.344 -0.946 -28.876 1.00 92.31 83 ALA A CA 1
ATOM 631 C C . ALA A 1 83 ? 18.957 -0.855 -28.246 1.00 92.31 83 ALA A C 1
ATOM 633 O O . ALA A 1 83 ? 18.275 0.169 -28.327 1.00 92.31 83 ALA A O 1
ATOM 634 N N . GLU A 1 84 ? 18.582 -1.920 -27.548 1.00 94.38 84 GLU A N 1
ATOM 635 C CA . GLU A 1 84 ? 17.381 -1.980 -26.730 1.00 94.38 84 GLU A CA 1
ATOM 636 C C . GLU A 1 84 ? 17.756 -2.437 -25.322 1.00 94.38 84 GLU A C 1
ATOM 638 O O . GLU A 1 84 ? 18.367 -3.486 -25.128 1.00 94.38 84 GLU A O 1
ATOM 643 N N . GLU A 1 85 ? 17.384 -1.641 -24.327 1.00 95.31 85 GLU A N 1
ATOM 644 C CA . GLU A 1 85 ? 17.581 -1.951 -22.921 1.00 95.31 85 GLU A CA 1
ATOM 645 C C . GLU A 1 85 ? 16.221 -2.159 -22.252 1.00 95.31 85 GLU A C 1
ATOM 647 O O . GLU A 1 85 ? 15.371 -1.267 -22.256 1.00 95.31 85 GLU A O 1
ATOM 652 N N . ARG A 1 86 ? 16.018 -3.338 -21.655 1.00 95.69 86 ARG A N 1
ATOM 653 C CA . ARG A 1 86 ? 14.802 -3.680 -20.909 1.00 95.69 86 ARG A CA 1
ATOM 654 C C . ARG A 1 86 ? 15.115 -3.714 -19.421 1.00 95.69 86 ARG A C 1
ATOM 656 O O . ARG A 1 86 ? 15.970 -4.484 -18.994 1.00 95.69 86 ARG A O 1
ATOM 663 N N . ARG A 1 87 ? 14.404 -2.913 -18.629 1.00 96.44 87 ARG A N 1
ATOM 664 C CA . ARG A 1 87 ? 14.513 -2.899 -17.165 1.00 96.44 87 ARG A CA 1
ATOM 665 C C . ARG A 1 87 ? 13.164 -3.170 -16.530 1.00 96.44 87 ARG A C 1
ATOM 667 O O . ARG A 1 87 ? 12.146 -2.634 -16.963 1.00 96.44 87 ARG A O 1
ATOM 674 N N . ASP A 1 88 ? 13.175 -3.965 -15.473 1.00 96.88 88 ASP A N 1
ATOM 675 C CA . ASP A 1 88 ? 12.022 -4.088 -14.597 1.00 96.88 88 ASP A CA 1
ATOM 676 C C . ASP A 1 88 ? 11.961 -2.863 -13.673 1.00 96.88 88 ASP A C 1
ATOM 678 O O . ASP A 1 88 ? 12.960 -2.486 -13.060 1.00 96.88 88 ASP A O 1
ATOM 682 N N . VAL A 1 89 ? 10.790 -2.235 -13.584 1.00 95.25 89 VAL A N 1
ATOM 683 C CA . VAL A 1 89 ? 10.523 -1.071 -12.730 1.00 95.25 89 VAL A CA 1
ATOM 684 C C . VAL A 1 89 ? 9.349 -1.402 -11.825 1.00 95.25 89 VAL A C 1
ATOM 686 O O . VAL A 1 89 ? 8.299 -1.821 -12.301 1.00 95.25 89 VAL A O 1
ATOM 689 N N . PHE A 1 90 ? 9.502 -1.200 -10.521 1.00 93.75 90 PHE A N 1
ATOM 690 C CA . PHE A 1 90 ? 8.411 -1.376 -9.568 1.00 93.75 90 PHE A CA 1
ATOM 691 C C . PHE A 1 90 ? 7.753 -0.026 -9.311 1.00 93.75 90 PHE A C 1
ATOM 693 O O . PHE A 1 90 ? 8.410 0.919 -8.883 1.00 93.75 90 PHE A O 1
ATOM 700 N N . SER A 1 91 ? 6.461 0.067 -9.611 1.00 93.56 91 SER A N 1
ATOM 701 C CA . SER A 1 91 ? 5.654 1.253 -9.346 1.00 93.56 91 SER A CA 1
ATOM 702 C C . SER A 1 91 ? 4.707 0.949 -8.197 1.00 93.56 91 SER A C 1
ATOM 704 O O . SER A 1 91 ? 3.940 -0.013 -8.260 1.00 93.56 91 SER A O 1
ATOM 706 N N . THR A 1 92 ? 4.797 1.752 -7.143 1.00 95.06 92 THR A N 1
ATOM 707 C CA . THR A 1 92 ? 3.937 1.656 -5.966 1.00 95.06 92 THR A CA 1
ATOM 708 C C . THR A 1 92 ? 2.932 2.792 -5.999 1.00 95.06 92 THR A C 1
ATOM 710 O O . THR A 1 92 ? 3.299 3.942 -6.228 1.00 95.06 92 THR A O 1
ATOM 713 N N . GLU A 1 93 ? 1.671 2.467 -5.747 1.00 95.06 93 GLU A N 1
ATOM 714 C CA . GLU A 1 93 ? 0.611 3.444 -5.549 1.00 95.06 93 GLU A CA 1
ATOM 715 C C . GLU A 1 93 ? -0.138 3.107 -4.262 1.00 95.06 93 GLU A C 1
ATOM 717 O O . GLU A 1 93 ? -0.565 1.967 -4.058 1.00 95.06 93 GLU A O 1
ATOM 722 N N . ILE A 1 94 ? -0.305 4.104 -3.395 1.00 95.75 94 ILE A N 1
ATOM 723 C CA . ILE A 1 94 ? -1.121 3.995 -2.190 1.00 95.75 94 ILE A CA 1
ATOM 724 C C . ILE A 1 94 ? -2.284 4.969 -2.336 1.00 95.75 94 ILE A C 1
ATOM 726 O O . ILE A 1 94 ? -2.088 6.175 -2.500 1.00 95.75 94 ILE A O 1
ATOM 730 N N . LYS A 1 95 ? -3.507 4.440 -2.289 1.00 96.31 95 LYS A N 1
ATOM 731 C CA . LYS A 1 95 ? -4.731 5.239 -2.268 1.00 96.31 95 LYS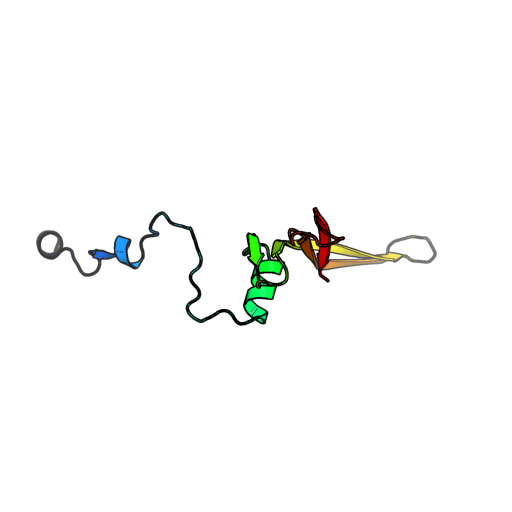 A CA 1
ATOM 732 C C . LYS A 1 95 ? -5.413 5.104 -0.917 1.00 96.31 95 LYS A C 1
ATOM 734 O O . LYS A 1 95 ? -5.383 4.036 -0.301 1.00 96.31 95 LYS A O 1
ATOM 739 N N . ALA A 1 96 ? -6.065 6.172 -0.490 1.00 96.88 96 ALA A N 1
ATOM 740 C CA . ALA A 1 96 ? -6.939 6.157 0.667 1.00 96.88 96 ALA A CA 1
ATOM 741 C C . ALA A 1 96 ? -8.258 6.863 0.352 1.00 96.88 96 ALA A C 1
ATOM 743 O O . ALA A 1 96 ? -8.276 7.788 -0.451 1.00 96.88 96 ALA A O 1
ATOM 744 N N . ILE A 1 97 ? -9.348 6.422 0.971 1.00 97.69 97 ILE A N 1
ATOM 745 C CA . ILE A 1 97 ? -10.611 7.165 1.004 1.00 97.69 97 ILE A CA 1
ATOM 746 C C . ILE A 1 97 ? -10.699 7.823 2.371 1.00 97.69 97 ILE A C 1
ATOM 748 O O . ILE A 1 97 ? -10.567 7.125 3.381 1.00 97.69 97 ILE A O 1
ATOM 752 N N . ASP A 1 98 ? -10.904 9.135 2.410 1.00 97.44 98 ASP A N 1
ATOM 753 C CA . ASP A 1 98 ? -11.127 9.836 3.669 1.00 97.44 98 ASP A CA 1
ATOM 754 C C . ASP A 1 98 ? -12.547 9.570 4.178 1.00 97.44 98 ASP A C 1
ATOM 756 O O . ASP A 1 98 ? -13.538 9.762 3.479 1.00 97.44 98 ASP A O 1
ATOM 760 N N . LEU A 1 99 ? -12.640 9.076 5.404 1.00 97.69 99 LEU A N 1
ATOM 761 C CA . LEU A 1 99 ? -13.874 8.723 6.100 1.00 97.69 99 LEU A CA 1
ATOM 762 C C . LEU A 1 99 ? -14.003 9.512 7.414 1.00 97.69 99 LEU A C 1
ATOM 764 O O . LEU A 1 99 ? -14.769 9.123 8.303 1.00 97.69 99 LEU A O 1
ATOM 768 N N . THR A 1 100 ? -13.241 10.598 7.553 1.00 97.12 100 THR A N 1
ATOM 769 C CA . THR A 1 100 ? -13.263 11.491 8.712 1.00 97.12 100 THR A CA 1
ATOM 770 C C . THR A 1 100 ? -14.552 12.304 8.705 1.00 97.12 100 THR A C 1
ATOM 772 O O . THR A 1 100 ? -14.768 13.125 7.818 1.00 97.12 100 THR A O 1
ATOM 775 N N . GLN A 1 101 ? -15.430 12.061 9.679 1.00 95.69 101 GLN A N 1
ATOM 776 C CA . GLN A 1 101 ? -16.712 12.765 9.779 1.00 95.69 101 GLN A CA 1
ATOM 777 C C . GLN A 1 101 ? -16.500 14.280 9.845 1.00 95.69 101 GLN A C 1
ATOM 779 O O . GLN A 1 101 ? -15.532 14.744 10.447 1.00 95.69 101 GLN A O 1
ATOM 784 N N . ASP A 1 102 ? -17.394 15.026 9.197 1.00 95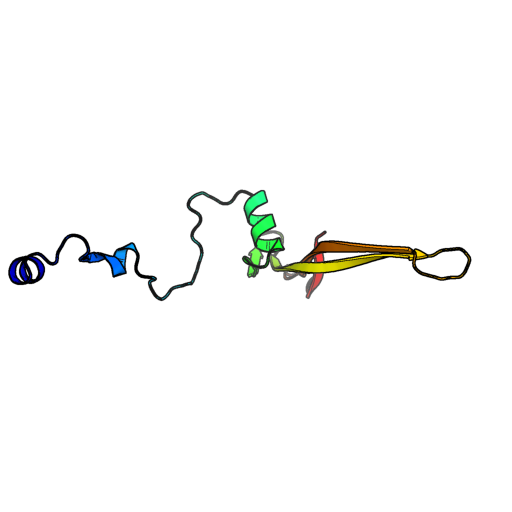.06 102 ASP A N 1
ATOM 785 C CA . ASP A 1 102 ? -17.378 16.493 9.106 1.00 95.06 102 ASP A CA 1
ATOM 786 C C . ASP A 1 102 ? -16.137 17.104 8.423 1.00 95.06 102 ASP A C 1
ATOM 788 O O . ASP A 1 102 ? -16.035 18.328 8.302 1.00 95.06 102 ASP A O 1
ATOM 792 N N . ALA A 1 103 ? -15.203 16.283 7.928 1.00 94.38 103 ALA A N 1
ATOM 793 C CA . ALA A 1 103 ? -14.089 16.769 7.131 1.00 94.38 103 ALA A CA 1
ATOM 794 C C . ALA A 1 103 ? -14.590 17.234 5.752 1.00 94.38 103 ALA A C 1
ATOM 796 O O . ALA A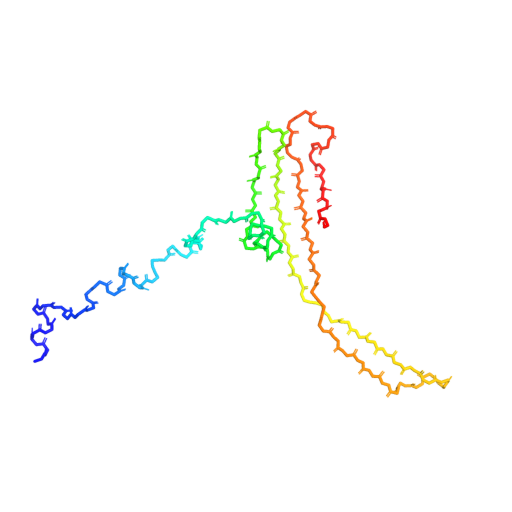 1 103 ? -15.400 16.547 5.125 1.00 94.38 103 ALA A O 1
ATOM 797 N N . PRO A 1 104 ? -14.072 18.355 5.217 1.00 96.25 104 PRO A N 1
ATOM 798 C CA . PRO A 1 104 ? -14.420 18.808 3.869 1.00 96.25 104 PRO A CA 1
ATOM 799 C C . PRO A 1 104 ? -13.994 17.808 2.785 1.00 96.25 104 PRO A C 1
ATOM 801 O O . PRO A 1 104 ? -14.536 17.836 1.687 1.00 96.25 104 PRO A O 1
ATOM 804 N N . THR A 1 105 ? -13.034 16.940 3.106 1.00 96.06 105 THR A N 1
ATOM 805 C CA . THR A 1 105 ? -12.502 15.875 2.255 1.00 96.06 105 THR A CA 1
ATOM 806 C C . THR A 1 105 ? -13.234 14.546 2.426 1.00 96.06 105 THR A C 1
ATOM 808 O O . THR A 1 105 ? -12.805 13.547 1.862 1.00 96.06 105 THR A O 1
ATOM 811 N N . TYR A 1 106 ? -14.314 14.478 3.213 1.00 96.88 106 TYR A N 1
ATOM 812 C CA . TYR A 1 106 ? -15.044 13.227 3.413 1.00 96.88 106 TYR A CA 1
ATOM 813 C C . TYR A 1 106 ? -15.503 12.627 2.075 1.00 96.88 106 TYR A C 1
ATOM 815 O O . TYR A 1 106 ? -16.236 13.251 1.309 1.00 96.88 106 TYR A O 1
ATOM 823 N N . GLY A 1 107 ? -15.094 11.386 1.815 1.00 96.44 107 GLY A N 1
ATOM 824 C CA . GLY A 1 107 ? -15.341 10.668 0.567 1.00 96.44 107 GLY A CA 1
ATOM 825 C C . GLY A 1 107 ? -14.275 10.876 -0.514 1.00 96.44 107 GLY A C 1
ATOM 826 O O . GLY A 1 107 ? -14.291 10.144 -1.507 1.00 96.44 107 GLY A O 1
ATOM 827 N N . ASP A 1 108 ? -13.328 11.800 -0.330 1.00 97.94 108 ASP A N 1
ATOM 828 C CA . ASP A 1 108 ? -12.267 12.052 -1.302 1.00 97.94 108 ASP A CA 1
ATOM 829 C C . ASP A 1 108 ? -11.262 10.903 -1.364 1.00 97.94 108 ASP A C 1
ATOM 831 O O . ASP A 1 108 ? -10.928 10.253 -0.367 1.00 97.94 108 ASP A O 1
ATOM 835 N N . ILE A 1 109 ? -10.724 10.695 -2.568 1.00 97.38 109 ILE A N 1
ATOM 836 C CA . ILE A 1 109 ? -9.624 9.765 -2.809 1.00 97.38 109 ILE A CA 1
ATOM 837 C C . ILE A 1 109 ? -8.301 10.519 -2.679 1.00 97.38 109 ILE A C 1
ATOM 839 O O . ILE A 1 109 ? -7.940 11.337 -3.525 1.00 97.38 109 ILE A O 1
ATOM 843 N N . LEU A 1 110 ? -7.538 10.172 -1.651 1.00 94.75 110 LEU A N 1
ATOM 844 C CA . LEU A 1 110 ? -6.189 10.656 -1.405 1.00 94.75 110 LEU A CA 1
ATOM 845 C C . LEU A 1 110 ? -5.174 9.735 -2.090 1.00 94.75 110 LEU A C 1
ATOM 847 O O . LEU A 1 110 ? -5.298 8.509 -2.048 1.00 94.75 110 LEU A O 1
ATOM 851 N N . ILE A 1 111 ? -4.141 10.323 -2.693 1.00 94.81 111 ILE A N 1
ATOM 852 C CA . ILE A 1 111 ? -2.996 9.588 -3.242 1.00 94.81 111 ILE A CA 1
ATOM 853 C C . ILE A 1 111 ? -1.790 9.875 -2.353 1.00 94.81 111 ILE A C 1
ATOM 855 O O . ILE A 1 111 ? -1.341 11.017 -2.265 1.00 94.81 111 ILE A O 1
ATOM 859 N N . ILE A 1 112 ? -1.273 8.833 -1.709 1.00 89.31 112 ILE A N 1
ATOM 860 C CA . ILE A 1 112 ? -0.102 8.896 -0.835 1.00 89.31 112 ILE A CA 1
ATOM 861 C C . ILE A 1 112 ? 1.112 8.490 -1.678 1.00 89.31 112 ILE A C 1
ATOM 863 O O . ILE A 1 112 ? 1.114 7.417 -2.288 1.00 89.31 112 ILE A O 1
ATOM 867 N N . LYS A 1 113 ? 2.097 9.388 -1.761 1.00 79.50 113 LYS A N 1
ATOM 868 C CA . LYS A 1 113 ? 3.336 9.213 -2.530 1.00 79.50 113 LYS A CA 1
ATOM 869 C C . LYS A 1 113 ? 4.505 8.887 -1.619 1.00 79.50 113 LYS A C 1
ATOM 871 O O . LYS A 1 113 ? 4.569 9.506 -0.536 1.00 79.50 113 LYS A O 1
#